Protein AF-A0A7J8AQ96-F1 (afdb_monomer_lite)

Foldseek 3Di:
DAALVNVCPPDPSLDFPLLSVLLQVQFDDDPRHHDPVSVVLQVVLVVCVVDPSSVVVVVSSLPPVPPSDHDPVSVVSRLVRNQVVCVVVVHHRDDVVVVVVVVVVVVVVPD

Secondary structure (DSSP, 8-state):
-B-HHHHTTSTTS-S-HHHHHHHHHHS-EETTEE-HHHHHHHHHHHHTTTSHHHHHHHHHHH-TT-SSS--HHHHHHHHHHHHHHHHHTTPPPPPHHHHHHHHHHHHHS--

Radius of gyration: 15.39 Å; chains: 1; bounding box: 28×35×45 Å

Structure (mmCIF, N/CA/C/O backbone):
data_AF-A0A7J8AQ96-F1
#
_entry.id   AF-A0A7J8AQ96-F1
#
loop_
_atom_site.group_PDB
_atom_site.id
_atom_site.type_symbol
_atom_site.label_atom_id
_atom_site.label_alt_id
_atom_site.label_comp_id
_atom_site.label_asym_id
_atom_site.label_entity_id
_atom_site.label_seq_id
_atom_site.pdbx_PDB_ins_code
_atom_site.Cartn_x
_atom_site.Cartn_y
_atom_site.Cartn_z
_atom_site.occupancy
_atom_site.B_iso_or_equiv
_atom_site.auth_seq_id
_atom_site.auth_comp_id
_atom_site.auth_asym_id
_atom_site.auth_atom_id
_atom_site.pdbx_PDB_model_num
ATOM 1 N N . MET A 1 1 ? 8.782 -1.960 -17.598 1.00 84.94 1 MET A N 1
ATOM 2 C CA . MET A 1 1 ? 8.433 -1.138 -16.423 1.00 84.94 1 MET A CA 1
ATOM 3 C C . MET A 1 1 ? 8.593 -2.059 -15.210 1.00 84.94 1 MET A C 1
ATOM 5 O O . MET A 1 1 ? 9.295 -3.048 -15.379 1.00 84.94 1 MET A O 1
ATOM 9 N N . LEU A 1 2 ? 8.132 -1.734 -13.999 1.00 90.88 2 LEU A N 1
ATOM 10 C CA . LEU A 1 2 ? 8.371 -2.571 -12.810 1.00 90.88 2 LEU A CA 1
ATOM 11 C C . LEU A 1 2 ? 7.144 -3.434 -12.488 1.00 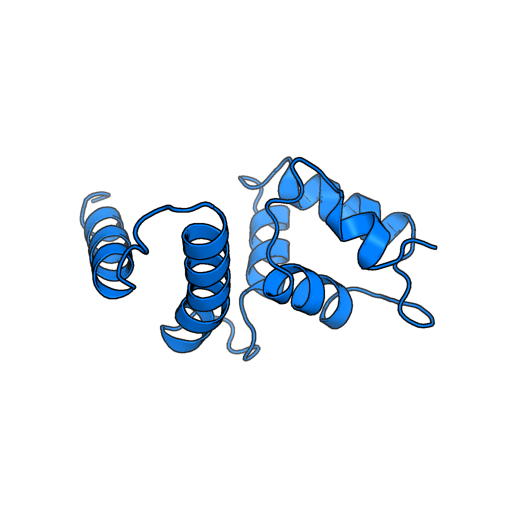90.88 2 LEU A C 1
ATOM 13 O O . LEU A 1 2 ? 6.064 -2.903 -12.225 1.00 90.88 2 LEU A O 1
ATOM 17 N N . SER A 1 3 ? 7.315 -4.751 -12.466 1.00 93.19 3 SER A N 1
ATOM 18 C CA . SER A 1 3 ? 6.266 -5.707 -12.090 1.00 93.19 3 SER A CA 1
ATOM 19 C C . SER A 1 3 ? 6.070 -5.799 -10.571 1.00 93.19 3 SER A C 1
ATOM 21 O O . SER A 1 3 ? 6.931 -5.416 -9.768 1.00 93.19 3 SER A O 1
ATOM 23 N N . LYS A 1 4 ? 4.931 -6.360 -10.151 1.00 92.25 4 LYS A N 1
ATOM 24 C CA . LYS A 1 4 ? 4.646 -6.625 -8.733 1.00 92.25 4 LYS A CA 1
ATOM 25 C C . LYS A 1 4 ? 5.646 -7.616 -8.141 1.00 92.25 4 LYS A C 1
ATOM 27 O O . LYS A 1 4 ? 6.079 -7.450 -7.000 1.00 92.25 4 LYS A O 1
ATOM 32 N N . GLU A 1 5 ? 6.033 -8.625 -8.912 1.00 90.94 5 GLU A N 1
ATOM 33 C CA . GLU A 1 5 ? 7.006 -9.643 -8.526 1.00 90.94 5 GLU A CA 1
ATOM 34 C C . GLU A 1 5 ? 8.381 -9.023 -8.262 1.00 90.94 5 GLU A C 1
ATOM 36 O O . GLU A 1 5 ? 9.045 -9.390 -7.291 1.00 90.94 5 GLU A O 1
ATOM 41 N N . GLU A 1 6 ? 8.801 -8.054 -9.074 1.00 91.00 6 GLU A N 1
ATOM 42 C CA . GLU A 1 6 ? 10.045 -7.317 -8.845 1.00 91.00 6 GLU A CA 1
ATOM 43 C C . GLU A 1 6 ? 9.946 -6.414 -7.613 1.00 91.00 6 GLU A C 1
ATOM 45 O O . GLU A 1 6 ? 10.842 -6.453 -6.765 1.00 91.00 6 GLU A O 1
ATOM 50 N N . LEU A 1 7 ? 8.840 -5.673 -7.450 1.00 90.38 7 LEU A N 1
ATOM 51 C CA . LEU A 1 7 ? 8.635 -4.827 -6.268 1.00 90.38 7 LEU A CA 1
ATOM 52 C C . LEU A 1 7 ? 8.555 -5.650 -4.974 1.00 90.38 7 LEU A C 1
ATOM 54 O O . LEU A 1 7 ? 9.004 -5.188 -3.929 1.00 90.38 7 LEU A O 1
ATOM 58 N N . SER A 1 8 ? 8.054 -6.888 -5.025 1.00 89.06 8 SER A N 1
ATOM 59 C CA . SER A 1 8 ? 7.979 -7.772 -3.850 1.00 89.06 8 SER A CA 1
ATOM 60 C C . SER A 1 8 ? 9.342 -8.075 -3.221 1.00 89.06 8 SER A C 1
ATOM 62 O O . SER A 1 8 ? 9.426 -8.396 -2.037 1.00 89.06 8 SER A O 1
ATOM 64 N N . ARG A 1 9 ? 10.420 -7.934 -4.002 1.00 86.62 9 ARG A N 1
ATOM 65 C CA . ARG A 1 9 ? 11.804 -8.141 -3.561 1.00 86.62 9 ARG A CA 1
ATOM 66 C C . ARG A 1 9 ? 12.431 -6.879 -2.972 1.00 86.62 9 ARG A C 1
ATOM 68 O O . ARG A 1 9 ? 13.569 -6.936 -2.515 1.00 86.62 9 ARG A O 1
ATOM 75 N N . TYR A 1 10 ? 11.722 -5.749 -2.989 1.00 83.19 10 TYR A N 1
ATOM 76 C CA . TYR A 1 10 ? 12.191 -4.509 -2.387 1.00 83.19 10 TYR A CA 1
ATOM 77 C C . TYR A 1 10 ? 12.369 -4.668 -0.867 1.00 83.19 10 TYR A C 1
ATOM 79 O O . TYR A 1 10 ? 11.545 -5.267 -0.169 1.00 83.19 10 TYR A O 1
ATOM 87 N N . GLY A 1 11 ? 13.468 -4.121 -0.342 1.00 75.38 11 GLY A N 1
ATOM 88 C CA . GLY A 1 11 ? 13.837 -4.250 1.066 1.00 75.38 11 GLY A CA 1
ATOM 89 C C . GLY A 1 11 ? 14.133 -5.700 1.462 1.00 75.38 11 GLY A C 1
ATOM 90 O O . GLY A 1 11 ? 14.924 -6.384 0.823 1.00 75.38 11 GLY A O 1
ATOM 91 N N . THR A 1 12 ? 13.515 -6.168 2.545 1.00 69.62 12 THR A N 1
ATOM 92 C CA . THR A 1 12 ? 13.671 -7.538 3.067 1.00 69.62 12 THR A CA 1
ATOM 93 C C . THR A 1 12 ? 12.577 -8.499 2.591 1.00 69.62 12 THR A C 1
ATOM 95 O O . THR A 1 12 ? 12.388 -9.543 3.209 1.00 69.62 12 THR A O 1
ATOM 98 N N . ALA A 1 13 ? 11.822 -8.144 1.541 1.00 72.44 13 ALA A N 1
ATOM 99 C CA . ALA A 1 13 ? 10.638 -8.886 1.086 1.00 72.44 13 ALA A CA 1
ATOM 100 C C . ALA A 1 13 ? 9.594 -9.126 2.202 1.00 72.44 13 ALA A C 1
ATOM 102 O O . ALA A 1 13 ? 8.850 -10.102 2.202 1.00 72.44 13 ALA A O 1
ATOM 103 N N . THR A 1 14 ? 9.541 -8.218 3.179 1.00 75.12 14 THR A N 1
ATOM 104 C CA . THR A 1 14 ? 8.626 -8.276 4.334 1.00 75.12 14 THR A CA 1
ATOM 105 C C . THR A 1 14 ? 7.260 -7.660 4.045 1.00 75.12 14 THR A C 1
ATOM 107 O O . THR A 1 14 ? 6.357 -7.711 4.882 1.00 75.12 14 THR A O 1
ATOM 110 N N . MET A 1 15 ? 7.089 -7.064 2.865 1.00 84.31 15 MET A N 1
ATOM 111 C CA . MET A 1 15 ? 5.820 -6.487 2.448 1.00 84.31 15 MET A CA 1
ATOM 112 C C . MET A 1 15 ? 4.839 -7.604 2.109 1.00 84.31 15 MET A C 1
ATOM 114 O O . MET A 1 15 ? 5.143 -8.508 1.336 1.00 84.31 15 MET A O 1
ATOM 118 N N . THR A 1 16 ? 3.640 -7.543 2.683 1.00 89.69 16 THR A N 1
ATOM 119 C CA . THR A 1 16 ? 2.617 -8.551 2.412 1.00 89.69 16 THR A CA 1
ATOM 120 C C . THR A 1 16 ? 2.098 -8.412 0.983 1.00 89.69 16 THR A C 1
ATOM 122 O O . THR A 1 16 ? 1.966 -7.301 0.464 1.00 89.69 16 THR A O 1
ATOM 125 N N . ASN A 1 17 ? 1.717 -9.534 0.366 1.00 90.12 17 ASN A N 1
ATOM 126 C CA . ASN A 1 17 ? 1.079 -9.522 -0.955 1.00 90.12 17 ASN A CA 1
ATOM 127 C C . ASN A 1 17 ? -0.135 -8.588 -0.992 1.00 90.12 17 ASN A C 1
ATOM 129 O O . ASN A 1 17 ? -0.294 -7.846 -1.951 1.00 90.12 17 ASN A O 1
ATOM 133 N N . VAL A 1 18 ? -0.912 -8.554 0.097 1.00 92.75 18 VAL A N 1
ATOM 134 C CA . VAL A 1 18 ? -2.070 -7.667 0.262 1.00 92.75 18 VAL A CA 1
ATOM 135 C C . VAL A 1 18 ? -1.686 -6.189 0.178 1.00 92.75 18 VAL A C 1
ATOM 137 O O . VAL A 1 18 ? -2.403 -5.404 -0.439 1.00 92.75 18 VAL A O 1
ATOM 140 N N . PHE A 1 19 ? -0.560 -5.792 0.772 1.00 92.81 19 PHE A N 1
ATOM 141 C CA . PHE A 1 19 ? -0.080 -4.419 0.656 1.00 92.81 19 PHE A CA 1
ATOM 142 C C . PHE A 1 19 ? 0.395 -4.109 -0.769 1.00 92.81 19 PHE A C 1
ATOM 144 O O . PHE A 1 19 ? 0.039 -3.069 -1.316 1.00 92.81 19 PHE A O 1
ATOM 151 N N . LEU A 1 20 ? 1.142 -5.022 -1.396 1.00 93.19 20 LEU A N 1
ATOM 152 C CA . LEU A 1 20 ? 1.604 -4.855 -2.779 1.00 93.19 20 LEU A CA 1
ATOM 153 C C . LEU A 1 20 ? 0.432 -4.773 -3.769 1.00 93.19 20 LEU A C 1
ATOM 155 O O . LEU A 1 20 ? 0.456 -3.945 -4.671 1.00 93.19 20 LEU A O 1
ATOM 159 N N . ASP A 1 21 ? -0.622 -5.569 -3.572 1.00 93.62 21 ASP A N 1
ATOM 160 C CA . ASP A 1 21 ? -1.857 -5.470 -4.357 1.00 93.62 21 ASP A CA 1
ATOM 161 C C . ASP A 1 21 ? -2.467 -4.072 -4.268 1.00 93.62 21 ASP A C 1
ATOM 163 O O . ASP A 1 21 ? -2.846 -3.490 -5.282 1.00 93.62 21 ASP A O 1
ATOM 167 N N . ARG A 1 22 ? -2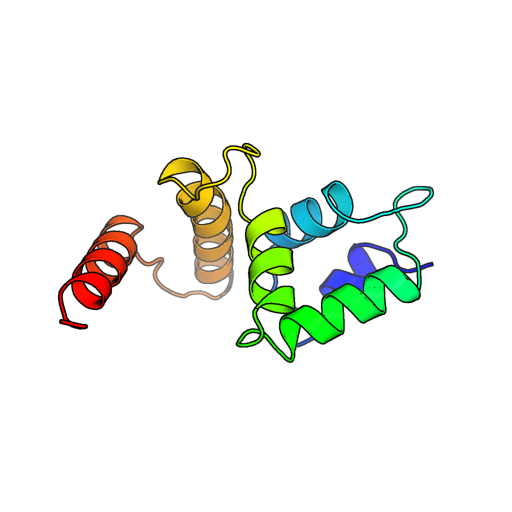.505 -3.490 -3.066 1.00 94.12 22 ARG A N 1
ATOM 168 C CA . ARG A 1 22 ? -3.009 -2.125 -2.874 1.00 94.12 22 ARG A CA 1
ATOM 169 C C . ARG A 1 22 ? -2.139 -1.075 -3.552 1.00 94.12 22 ARG A C 1
ATOM 171 O O . ARG A 1 22 ? -2.685 -0.152 -4.145 1.00 94.12 22 ARG A O 1
ATOM 178 N N . VAL A 1 23 ? -0.817 -1.236 -3.533 1.00 94.19 23 VAL A N 1
ATOM 179 C CA . VAL A 1 23 ? 0.104 -0.353 -4.265 1.00 94.19 23 VAL A CA 1
ATOM 180 C C . VAL A 1 23 ? -0.223 -0.351 -5.760 1.00 94.19 23 VAL A C 1
ATOM 182 O O . VAL A 1 23 ? -0.422 0.720 -6.324 1.00 94.19 23 VAL A O 1
ATOM 185 N N . PHE A 1 24 ? -0.351 -1.522 -6.388 1.00 94.06 24 PHE A N 1
ATOM 186 C CA . PHE A 1 24 ? -0.623 -1.627 -7.830 1.00 94.06 24 PHE A CA 1
ATOM 187 C C . PHE A 1 24 ? -2.063 -1.253 -8.220 1.00 94.06 24 PHE A C 1
ATOM 189 O O . PHE A 1 24 ? -2.307 -0.917 -9.375 1.00 94.06 24 PHE A O 1
ATOM 196 N N . GLN A 1 25 ? -3.007 -1.275 -7.273 1.00 92.31 25 GLN A N 1
ATOM 197 C CA . GLN A 1 25 ? -4.373 -0.782 -7.479 1.00 92.31 25 GLN A CA 1
ATOM 198 C C . GLN A 1 25 ? -4.477 0.747 -7.398 1.00 92.31 25 GLN A C 1
ATOM 200 O O . GLN A 1 25 ? -5.244 1.345 -8.147 1.00 92.31 25 GLN A O 1
ATOM 205 N N . GLU A 1 26 ? -3.749 1.380 -6.475 1.00 92.69 26 GLU A N 1
ATOM 206 C CA . GLU A 1 26 ? -3.855 2.826 -6.223 1.00 92.69 26 GLU A CA 1
ATOM 207 C C . GLU A 1 26 ? -2.882 3.679 -7.033 1.00 92.69 26 GLU A C 1
ATOM 209 O O . GLU A 1 26 ? -3.098 4.888 -7.201 1.00 92.69 26 GLU A O 1
ATOM 214 N N . CYS A 1 27 ? -1.786 3.070 -7.476 1.00 91.44 27 CYS A N 1
ATOM 215 C CA . CYS A 1 27 ? -0.761 3.729 -8.262 1.00 91.44 27 CYS A CA 1
ATOM 216 C C . CYS A 1 27 ? -1.026 3.580 -9.757 1.00 91.44 27 CYS A C 1
ATOM 218 O O . CYS A 1 27 ? -1.688 2.648 -10.210 1.00 91.44 27 CYS A O 1
ATOM 220 N N . LEU A 1 28 ? -0.463 4.502 -10.536 1.00 87.81 28 LEU A N 1
ATOM 221 C CA . LEU A 1 28 ? -0.542 4.423 -11.984 1.00 87.81 28 LEU A CA 1
ATOM 222 C C . LEU A 1 28 ? 0.275 3.225 -12.474 1.00 87.81 28 LEU A C 1
ATOM 224 O O . LEU A 1 28 ? 1.473 3.121 -12.210 1.00 87.81 28 LEU A O 1
ATOM 228 N N . THR A 1 29 ? -0.387 2.331 -13.196 1.00 90.81 29 THR A N 1
ATOM 229 C CA . THR A 1 29 ? 0.233 1.177 -13.842 1.00 90.81 29 THR A CA 1
ATOM 230 C C . THR A 1 29 ? -0.186 1.138 -15.305 1.00 90.81 29 THR A C 1
ATOM 232 O O . THR A 1 29 ? -1.258 1.625 -15.669 1.00 90.81 29 THR A O 1
ATOM 235 N N . TYR A 1 30 ? 0.669 0.576 -16.152 1.00 90.69 30 TYR A N 1
ATOM 236 C CA . TYR A 1 30 ? 0.373 0.324 -17.556 1.00 90.69 30 TYR A CA 1
ATOM 237 C C . TYR A 1 30 ? 0.625 -1.155 -17.810 1.00 90.69 30 TYR A C 1
ATOM 239 O O . TYR A 1 30 ? 1.707 -1.655 -17.507 1.00 90.69 30 TYR A O 1
ATOM 247 N N . ASP A 1 31 ? -0.405 -1.861 -18.272 1.00 91.06 31 ASP A N 1
ATOM 248 C CA . ASP A 1 31 ? -0.398 -3.319 -18.437 1.00 91.06 31 ASP A CA 1
ATOM 249 C C . ASP A 1 31 ? 0.054 -4.084 -17.176 1.00 91.06 31 ASP A C 1
ATOM 251 O O . ASP A 1 31 ? 0.691 -5.130 -17.246 1.00 91.06 31 ASP A O 1
ATOM 255 N N . GLY A 1 32 ? -0.291 -3.555 -15.996 1.00 89.00 32 GLY A N 1
ATOM 256 C CA . GLY A 1 32 ? 0.076 -4.141 -14.702 1.00 89.00 32 GLY A CA 1
ATOM 257 C C . GLY A 1 32 ? 1.499 -3.823 -14.234 1.00 89.00 32 GLY A C 1
ATOM 258 O O . GLY A 1 32 ? 1.888 -4.272 -13.157 1.00 89.00 32 GLY A O 1
ATOM 259 N N . GLU A 1 33 ? 2.258 -3.020 -14.982 1.00 92.12 33 GLU A N 1
ATOM 260 C CA . GLU A 1 33 ? 3.601 -2.585 -14.602 1.00 92.12 33 GLU A CA 1
ATOM 261 C C . GLU A 1 33 ? 3.628 -1.116 -14.149 1.00 92.12 33 GLU A C 1
ATOM 263 O O . GLU A 1 33 ? 2.980 -0.238 -14.720 1.00 92.12 33 GLU A O 1
ATOM 268 N N . MET A 1 34 ? 4.419 -0.832 -13.121 1.00 94.62 34 MET A N 1
ATOM 269 C CA . MET A 1 34 ? 4.619 0.495 -12.546 1.00 94.62 34 MET A CA 1
ATOM 270 C C . MET A 1 34 ? 5.748 1.241 -13.270 1.00 94.62 34 MET A C 1
ATOM 272 O O . MET A 1 34 ? 6.827 0.689 -13.492 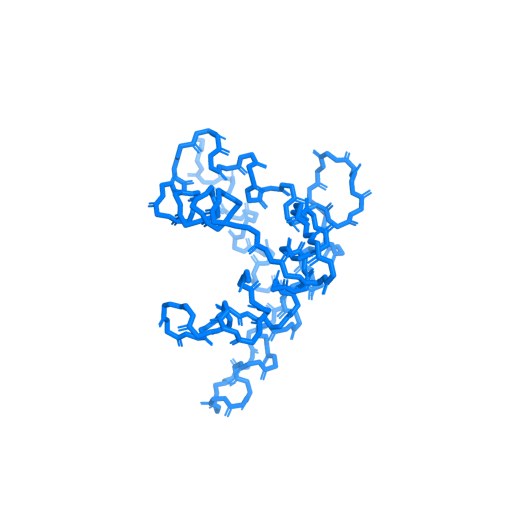1.00 94.62 34 MET A O 1
ATOM 276 N N . ASP A 1 35 ? 5.540 2.509 -13.627 1.00 94.00 35 ASP A N 1
ATOM 277 C CA . ASP A 1 35 ? 6.601 3.318 -14.237 1.00 94.00 35 ASP A CA 1
ATOM 278 C C . ASP A 1 35 ? 7.668 3.779 -13.218 1.00 94.00 35 ASP A C 1
ATOM 280 O O . ASP A 1 35 ? 7.500 3.695 -12.000 1.00 94.00 35 ASP A O 1
ATOM 284 N N . TYR A 1 36 ? 8.805 4.273 -13.721 1.00 92.62 36 TYR A N 1
ATOM 285 C CA . TYR A 1 36 ? 9.929 4.682 -12.869 1.00 92.62 36 TY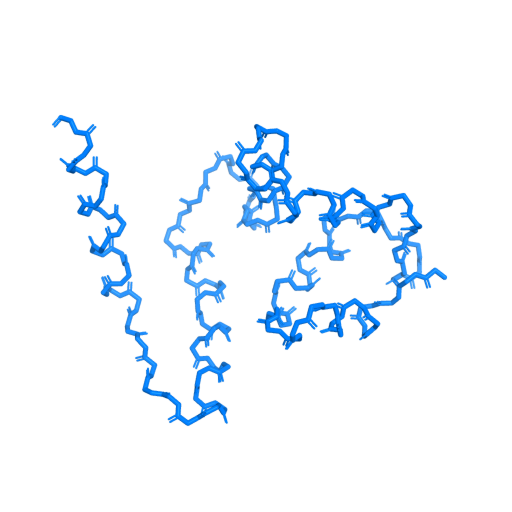R A CA 1
ATOM 286 C C . TYR A 1 36 ? 9.564 5.816 -11.904 1.00 92.62 36 TYR A C 1
ATOM 288 O O . TYR A 1 36 ? 10.019 5.830 -10.762 1.00 92.62 36 TYR A O 1
ATOM 296 N N . LYS A 1 37 ? 8.733 6.764 -12.352 1.00 93.62 37 LYS A N 1
ATOM 297 C CA . LYS A 1 37 ? 8.308 7.895 -11.526 1.00 93.62 37 LYS A CA 1
ATOM 298 C C . LYS A 1 37 ? 7.474 7.409 -10.341 1.00 93.62 37 LYS A C 1
ATOM 300 O O . LYS A 1 37 ? 7.749 7.786 -9.209 1.00 93.62 37 LYS A O 1
ATOM 305 N N . THR A 1 38 ? 6.505 6.543 -10.602 1.00 93.75 38 THR A N 1
ATOM 306 C CA . THR A 1 38 ? 5.621 5.971 -9.585 1.00 93.75 38 THR A CA 1
ATOM 307 C C . THR A 1 38 ? 6.403 5.116 -8.591 1.00 93.75 38 THR A C 1
ATOM 309 O O . THR A 1 38 ? 6.162 5.199 -7.387 1.00 93.75 38 THR A O 1
ATOM 312 N N . TYR A 1 39 ? 7.390 4.353 -9.070 1.00 93.25 39 TYR A N 1
ATOM 313 C CA . TYR A 1 39 ? 8.312 3.624 -8.200 1.00 93.25 39 TYR A CA 1
ATOM 314 C C . TYR A 1 39 ? 9.127 4.564 -7.302 1.00 93.25 39 TYR A C 1
ATOM 316 O O . TYR A 1 39 ? 9.267 4.310 -6.106 1.00 93.25 39 TYR A O 1
ATOM 324 N N . LEU A 1 40 ? 9.638 5.667 -7.852 1.00 93.62 40 LEU A N 1
ATOM 325 C CA . LEU A 1 40 ? 10.388 6.649 -7.076 1.00 93.62 40 LEU A CA 1
ATOM 326 C C . LEU A 1 40 ? 9.508 7.314 -6.008 1.00 93.62 40 LEU A C 1
ATOM 328 O O . LEU A 1 40 ? 9.931 7.409 -4.858 1.00 93.62 40 LEU A O 1
ATOM 332 N N . ASP A 1 41 ? 8.282 7.708 -6.361 1.00 93.44 41 ASP A N 1
ATOM 333 C CA . ASP A 1 41 ? 7.306 8.272 -5.418 1.00 93.44 41 ASP A CA 1
ATOM 334 C C . ASP A 1 41 ? 7.013 7.282 -4.272 1.00 93.44 41 ASP A C 1
ATOM 336 O O . ASP A 1 41 ? 6.997 7.665 -3.098 1.00 93.44 41 ASP A O 1
ATOM 340 N N . PHE A 1 42 ? 6.859 5.993 -4.598 1.00 93.69 42 PHE A N 1
ATOM 341 C CA . PHE A 1 42 ? 6.682 4.914 -3.624 1.00 93.69 42 PHE A CA 1
ATOM 342 C C . PHE A 1 42 ? 7.878 4.780 -2.667 1.00 93.69 42 PHE A C 1
ATOM 344 O O . PHE A 1 42 ? 7.694 4.774 -1.446 1.00 93.69 42 PHE A O 1
ATOM 351 N N . VAL A 1 43 ? 9.103 4.700 -3.198 1.00 92.69 43 VAL A N 1
ATOM 352 C CA . VAL A 1 43 ? 10.326 4.566 -2.388 1.00 92.69 43 VAL A CA 1
ATOM 353 C C . VAL A 1 43 ? 10.521 5.787 -1.492 1.00 92.69 43 VAL A C 1
ATOM 355 O O . VAL A 1 43 ? 10.726 5.637 -0.288 1.00 92.69 43 VAL A O 1
ATOM 358 N N . LEU A 1 44 ? 10.379 6.996 -2.043 1.00 93.69 44 LEU A N 1
ATOM 359 C CA . LEU A 1 44 ? 10.536 8.240 -1.288 1.00 93.69 44 LEU A CA 1
ATOM 360 C C . LEU A 1 44 ? 9.535 8.340 -0.134 1.00 93.69 44 LEU A C 1
ATOM 362 O O . LEU A 1 44 ? 9.914 8.760 0.964 1.00 93.69 44 LEU A O 1
ATOM 366 N N . ALA A 1 45 ? 8.283 7.925 -0.350 1.00 94.38 45 ALA A N 1
ATOM 367 C CA . ALA A 1 45 ? 7.275 7.895 0.704 1.00 94.38 45 ALA A CA 1
ATOM 368 C C . ALA A 1 45 ? 7.633 6.896 1.822 1.00 94.38 45 ALA A C 1
ATOM 370 O O . ALA A 1 45 ? 7.451 7.195 3.006 1.00 94.38 45 ALA A O 1
ATOM 371 N N . LEU A 1 46 ? 8.175 5.722 1.482 1.00 90.75 46 LEU A N 1
ATOM 372 C CA . LEU A 1 46 ? 8.582 4.719 2.474 1.00 90.75 46 LEU A CA 1
ATOM 373 C C . LEU A 1 46 ? 9.864 5.082 3.234 1.00 90.75 46 LEU A C 1
ATOM 375 O O . LEU A 1 46 ? 9.992 4.729 4.412 1.00 90.75 46 LEU A O 1
ATOM 379 N N . GLU A 1 47 ? 10.791 5.798 2.608 1.00 91.94 47 GLU A N 1
ATOM 380 C CA . GLU A 1 47 ? 12.000 6.294 3.274 1.00 91.94 47 GLU A CA 1
ATOM 381 C C . GLU A 1 47 ? 11.685 7.472 4.207 1.00 91.94 47 GLU A C 1
ATOM 383 O O . GLU A 1 47 ? 12.236 7.562 5.306 1.00 91.94 47 GLU A O 1
ATOM 388 N N . ASN A 1 48 ? 10.720 8.322 3.834 1.00 93.56 48 ASN A N 1
ATOM 389 C CA . ASN A 1 48 ? 10.408 9.572 4.533 1.00 93.56 48 ASN A CA 1
ATOM 390 C C . ASN A 1 48 ? 9.040 9.554 5.234 1.00 93.56 48 ASN A C 1
ATOM 392 O O . ASN A 1 48 ? 8.326 10.551 5.241 1.00 93.56 48 ASN A O 1
ATOM 396 N N . ARG A 1 49 ? 8.673 8.442 5.890 1.00 91.56 49 ARG A N 1
ATOM 397 C CA . ARG A 1 49 ? 7.340 8.214 6.513 1.00 91.56 49 ARG A CA 1
ATOM 398 C C . ARG A 1 49 ? 6.864 9.263 7.523 1.00 91.56 49 ARG A C 1
ATOM 400 O O . ARG A 1 49 ? 5.707 9.219 7.922 1.00 91.56 49 ARG A O 1
ATOM 407 N N . LYS A 1 50 ? 7.743 10.147 7.994 1.00 90.31 50 LYS A N 1
ATOM 408 C CA . LYS A 1 50 ? 7.391 11.236 8.919 1.00 90.31 50 LYS A CA 1
ATOM 409 C C . LYS A 1 50 ? 6.889 12.485 8.196 1.00 90.31 50 LYS A C 1
ATOM 411 O O . LYS A 1 50 ? 6.252 13.321 8.827 1.00 90.31 50 LYS A O 1
ATOM 416 N N . GLU A 1 51 ? 7.168 12.608 6.902 1.00 94.81 51 GLU A N 1
ATOM 417 C CA . GLU A 1 51 ? 6.758 13.759 6.111 1.00 94.81 51 GLU A CA 1
ATOM 418 C C . GLU A 1 51 ? 5.249 13.728 5.834 1.00 94.81 51 GLU A C 1
ATOM 420 O O . GLU A 1 51 ? 4.703 12.661 5.526 1.00 94.81 51 GLU A O 1
ATOM 425 N N . PRO A 1 52 ? 4.554 14.881 5.865 1.00 94.94 52 PRO A N 1
ATOM 426 C CA . PRO A 1 52 ? 3.113 14.940 5.619 1.00 94.94 52 PRO A CA 1
ATOM 427 C C . PRO A 1 52 ? 2.694 14.319 4.279 1.00 94.94 52 PRO A C 1
ATOM 429 O O . PRO A 1 52 ? 1.698 13.601 4.214 1.00 94.94 52 PRO A O 1
ATOM 432 N N . ALA A 1 53 ? 3.480 14.542 3.221 1.00 93.12 53 ALA A N 1
ATOM 433 C CA . ALA A 1 53 ? 3.213 13.984 1.896 1.00 93.12 53 ALA A CA 1
ATOM 434 C C . ALA A 1 53 ? 3.334 12.450 1.876 1.00 93.12 53 ALA A C 1
ATOM 436 O O . ALA A 1 53 ? 2.496 11.767 1.287 1.00 93.12 53 ALA A O 1
ATOM 437 N N . ALA A 1 54 ? 4.335 11.900 2.569 1.00 94.25 54 ALA A N 1
ATOM 438 C CA . ALA A 1 54 ? 4.523 10.459 2.693 1.00 94.25 54 ALA A CA 1
ATOM 439 C C . ALA A 1 54 ? 3.395 9.810 3.504 1.00 94.25 54 ALA A C 1
ATOM 441 O O . ALA A 1 54 ? 2.864 8.772 3.109 1.00 94.25 54 ALA A O 1
ATOM 442 N N . LEU A 1 55 ? 2.983 10.444 4.607 1.00 93.31 55 LEU A N 1
ATOM 443 C CA . LEU A 1 55 ? 1.841 9.995 5.404 1.00 93.31 55 LEU A CA 1
ATOM 444 C C . LEU A 1 55 ? 0.556 9.980 4.579 1.00 93.31 55 LEU A C 1
ATOM 446 O O . LEU A 1 55 ? -0.178 8.998 4.631 1.00 93.31 55 LEU A O 1
ATOM 450 N N . GLN A 1 56 ? 0.303 11.023 3.785 1.00 93.94 56 GLN A N 1
ATOM 451 C CA . GLN A 1 56 ? -0.865 11.087 2.907 1.00 93.94 56 GLN A CA 1
ATOM 452 C C . GLN A 1 56 ? -0.837 9.990 1.835 1.00 93.94 56 GLN A C 1
ATOM 454 O O . GLN A 1 56 ? -1.855 9.339 1.595 1.00 93.94 56 GLN A O 1
ATOM 459 N N . TYR A 1 57 ? 0.327 9.750 1.227 1.00 94.62 57 TYR A N 1
ATOM 460 C CA . TYR A 1 57 ? 0.516 8.674 0.258 1.00 94.62 57 TYR A CA 1
ATOM 461 C C . TYR A 1 57 ? 0.225 7.300 0.881 1.00 94.62 57 TYR A C 1
ATOM 463 O O . TYR A 1 57 ? -0.598 6.545 0.369 1.00 94.62 57 TYR A O 1
ATOM 471 N N . ILE A 1 58 ? 0.830 6.996 2.033 1.00 93.31 58 ILE A N 1
ATOM 472 C CA . ILE A 1 58 ? 0.636 5.718 2.736 1.00 93.31 58 ILE A CA 1
ATOM 473 C C . ILE A 1 58 ? -0.810 5.567 3.206 1.00 93.31 58 ILE A C 1
ATOM 475 O O . ILE A 1 58 ? -1.391 4.492 3.079 1.00 93.31 58 ILE A O 1
ATOM 479 N N . PHE A 1 59 ? -1.416 6.639 3.713 1.00 93.44 59 PHE A N 1
ATOM 480 C CA . PHE A 1 59 ? -2.809 6.633 4.135 1.00 93.44 59 PHE A CA 1
ATOM 481 C C . PHE A 1 59 ? -3.740 6.250 2.983 1.00 93.44 59 PHE A C 1
ATOM 483 O O . PHE A 1 59 ? -4.608 5.401 3.172 1.00 93.44 59 PHE A O 1
ATOM 490 N N . LYS A 1 60 ? -3.518 6.801 1.783 1.00 94.00 60 LYS A N 1
ATOM 491 C CA . LYS A 1 60 ? -4.290 6.444 0.585 1.00 94.00 60 LYS A CA 1
ATOM 492 C C . LYS A 1 60 ? -4.205 4.943 0.274 1.00 94.00 60 LYS A C 1
ATOM 494 O O . LYS A 1 60 ? -5.209 4.327 -0.065 1.00 94.00 60 LYS A O 1
ATOM 499 N N . LEU A 1 61 ? -3.031 4.332 0.443 1.00 93.94 61 LEU A N 1
ATOM 500 C CA . LEU A 1 61 ? -2.863 2.885 0.248 1.00 93.94 61 LEU A CA 1
ATOM 501 C C . LEU A 1 61 ? -3.643 2.057 1.284 1.00 93.94 61 LEU A C 1
ATOM 503 O O . LEU A 1 61 ? -4.175 0.991 0.957 1.00 93.94 61 LEU A O 1
ATOM 507 N N . LEU A 1 62 ? -3.717 2.549 2.526 1.00 93.06 62 LEU A N 1
ATOM 508 C CA . LEU A 1 62 ? -4.387 1.883 3.646 1.00 93.06 62 LEU A CA 1
ATOM 509 C C . LEU A 1 62 ? -5.910 2.099 3.670 1.00 93.06 62 LEU A C 1
ATOM 511 O O . LEU A 1 62 ? -6.636 1.251 4.197 1.00 93.06 62 LEU A O 1
ATOM 515 N N . ASP A 1 63 ? -6.410 3.203 3.118 1.00 93.19 63 ASP A N 1
ATOM 516 C CA . ASP A 1 63 ? -7.840 3.520 3.053 1.00 93.19 63 ASP A CA 1
ATOM 517 C C . ASP A 1 63 ? -8.532 2.746 1.922 1.00 93.19 63 ASP A C 1
ATOM 519 O O . ASP A 1 63 ? -8.942 3.289 0.900 1.00 93.19 63 ASP A O 1
ATOM 523 N N . ILE A 1 64 ? -8.664 1.434 2.119 1.00 92.31 64 ILE A N 1
ATOM 524 C CA . ILE A 1 64 ? -9.247 0.508 1.137 1.00 92.31 64 ILE A CA 1
ATOM 525 C C . ILE A 1 64 ? -10.696 0.847 0.746 1.00 92.31 64 ILE A C 1
ATOM 527 O O . ILE A 1 64 ? -11.156 0.414 -0.306 1.00 92.31 64 ILE A O 1
ATOM 531 N N . GLU A 1 65 ? -11.423 1.589 1.587 1.00 91.69 65 GLU A N 1
ATOM 532 C CA . GLU A 1 65 ? -12.817 1.976 1.340 1.00 91.69 65 GLU A CA 1
ATOM 533 C C . GLU A 1 65 ? -12.955 3.424 0.838 1.00 91.69 65 GLU A C 1
ATOM 535 O O . GLU A 1 65 ? -14.080 3.861 0.592 1.00 91.69 65 GLU A O 1
ATOM 540 N N . ASN A 1 66 ? -11.848 4.165 0.679 1.00 91.12 66 ASN A N 1
ATOM 541 C CA . ASN A 1 66 ? -11.823 5.576 0.273 1.00 91.12 66 ASN A CA 1
ATOM 542 C C . ASN A 1 66 ? -12.766 6.471 1.103 1.00 91.12 66 ASN A C 1
ATOM 544 O O . ASN A 1 66 ? -13.458 7.343 0.571 1.00 91.12 66 ASN A O 1
ATOM 548 N N . LYS A 1 67 ? -12.827 6.239 2.420 1.00 90.75 67 LYS A N 1
ATOM 549 C CA . LYS A 1 67 ? -13.719 6.976 3.336 1.00 90.75 67 LYS A CA 1
ATOM 550 C C . LYS A 1 67 ? -13.074 8.227 3.935 1.00 90.75 67 LYS A C 1
ATOM 552 O O . LYS A 1 67 ? -13.763 9.009 4.589 1.00 90.75 67 LYS A O 1
ATOM 557 N N . GLY A 1 68 ? -11.766 8.402 3.758 1.00 91.69 68 GLY A N 1
ATOM 558 C CA . GLY A 1 68 ? -10.978 9.451 4.404 1.00 91.69 68 GLY A CA 1
ATOM 559 C C . GLY A 1 68 ? -10.609 9.141 5.859 1.00 91.69 68 GLY A C 1
ATOM 560 O O . GLY A 1 68 ? -10.084 10.011 6.548 1.00 91.69 68 GLY A O 1
ATOM 561 N N . TYR A 1 69 ? -10.865 7.920 6.346 1.00 89.44 69 TYR A N 1
ATOM 562 C CA . TYR A 1 69 ? -10.461 7.444 7.676 1.00 89.44 69 TYR A CA 1
ATOM 563 C C . TYR A 1 69 ? -10.221 5.927 7.670 1.00 89.44 69 TYR A C 1
ATOM 565 O O . TYR A 1 69 ? -10.919 5.177 6.991 1.00 89.44 69 TYR A O 1
ATOM 573 N N . LEU A 1 70 ? -9.265 5.455 8.477 1.00 90.75 70 LEU A N 1
ATOM 574 C CA . LEU A 1 70 ? -9.028 4.022 8.667 1.00 90.75 70 LEU A CA 1
ATOM 575 C C . LEU A 1 70 ? -9.951 3.486 9.754 1.00 90.75 70 LEU A C 1
ATOM 577 O O . LEU A 1 70 ? -9.950 3.976 10.884 1.00 90.75 70 LEU A O 1
ATOM 581 N N . ASN A 1 71 ? -10.721 2.454 9.430 1.00 87.19 71 ASN A N 1
ATOM 582 C CA . ASN A 1 71 ? -11.562 1.775 10.403 1.00 87.19 71 ASN A CA 1
ATOM 583 C C . ASN A 1 71 ? -11.014 0.383 10.745 1.00 87.19 71 ASN A C 1
ATOM 585 O O . ASN A 1 71 ? -10.007 -0.089 10.214 1.00 87.19 71 ASN A O 1
ATOM 589 N N . VAL A 1 72 ? -11.704 -0.283 11.670 1.00 88.44 72 VAL A N 1
ATOM 590 C CA . VAL A 1 72 ? -11.338 -1.618 12.152 1.00 88.44 72 VAL A CA 1
ATOM 591 C C . VAL A 1 72 ? -11.273 -2.637 11.014 1.00 88.44 72 VAL A C 1
ATOM 593 O O . VAL A 1 72 ? -10.433 -3.531 11.070 1.00 88.44 72 VAL A O 1
ATOM 596 N N . PHE A 1 73 ? -12.123 -2.517 9.994 1.00 89.69 73 PHE A N 1
ATOM 597 C CA . PHE A 1 73 ? -12.104 -3.409 8.840 1.00 89.69 73 PHE A CA 1
ATOM 598 C C . PHE A 1 73 ? -10.845 -3.187 7.991 1.00 89.69 73 PHE A C 1
ATOM 600 O O . PHE A 1 73 ? -10.121 -4.155 7.755 1.00 89.69 73 PHE A O 1
ATOM 607 N N . SER A 1 74 ? -10.519 -1.934 7.644 1.00 89.00 74 SER A N 1
ATOM 608 C CA . SER A 1 74 ? -9.298 -1.593 6.894 1.00 89.00 74 SER A CA 1
ATOM 609 C C . SER A 1 74 ? -8.044 -2.117 7.590 1.00 89.00 74 SER A C 1
ATOM 611 O O . SER A 1 74 ? -7.208 -2.766 6.969 1.00 89.00 74 SER A O 1
ATOM 613 N N . LEU A 1 75 ? -7.938 -1.917 8.906 1.00 89.44 75 LEU A N 1
ATOM 614 C CA . LEU A 1 75 ? -6.791 -2.397 9.680 1.00 89.44 75 LEU A CA 1
ATOM 615 C C . LEU A 1 75 ? -6.747 -3.930 9.777 1.00 89.44 75 LEU A C 1
ATOM 617 O O . LEU A 1 75 ? -5.683 -4.523 9.605 1.00 89.44 75 LEU A O 1
ATOM 621 N N . ASN A 1 76 ? -7.890 -4.588 10.011 1.00 89.50 76 ASN A N 1
ATOM 622 C CA . ASN A 1 76 ? -7.958 -6.053 10.061 1.00 89.50 76 ASN A CA 1
ATOM 623 C C . ASN A 1 76 ? -7.569 -6.703 8.734 1.00 89.50 76 ASN A C 1
ATOM 625 O O . ASN A 1 76 ? -6.964 -7.776 8.739 1.00 89.50 76 ASN A O 1
ATOM 629 N N . TYR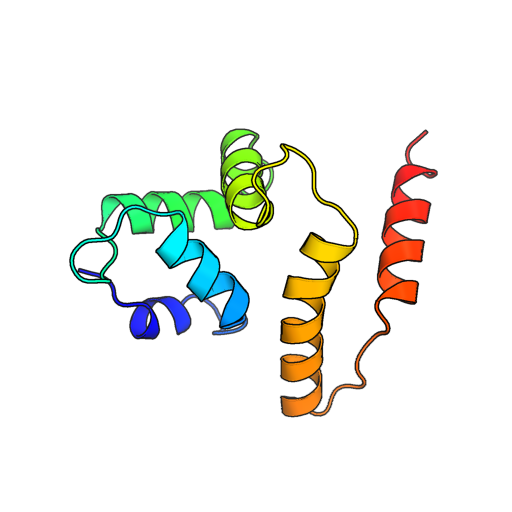 A 1 77 ? -7.915 -6.072 7.613 1.00 90.31 77 TYR A N 1
ATOM 630 C CA . TYR A 1 77 ? -7.601 -6.573 6.281 1.00 90.31 77 TYR A CA 1
ATOM 631 C C . TYR A 1 77 ? -6.088 -6.765 6.090 1.00 90.31 77 TYR A C 1
ATOM 633 O O . TYR A 1 77 ? -5.645 -7.865 5.759 1.00 90.31 77 TYR A O 1
ATOM 641 N N . PHE A 1 78 ? -5.280 -5.746 6.406 1.00 91.12 78 PHE A N 1
ATOM 642 C CA . PHE A 1 78 ? -3.818 -5.865 6.348 1.00 91.12 78 PHE A CA 1
ATOM 643 C C . PHE A 1 78 ? -3.256 -6.742 7.468 1.00 91.12 78 PHE A C 1
ATOM 645 O O . PHE A 1 78 ? -2.311 -7.500 7.243 1.00 91.12 78 PHE A O 1
ATOM 652 N N . PHE A 1 79 ? -3.840 -6.676 8.667 1.00 89.75 79 PHE A N 1
ATOM 653 C CA . PHE A 1 79 ? -3.344 -7.429 9.815 1.00 89.75 79 PHE A CA 1
ATOM 654 C C . PHE A 1 79 ? -3.409 -8.944 9.599 1.00 89.75 79 PHE A C 1
ATOM 656 O O . PHE A 1 79 ? -2.456 -9.648 9.925 1.00 89.75 79 PHE A O 1
ATOM 663 N N . ARG A 1 80 ? -4.476 -9.448 8.966 1.00 89.69 80 ARG A N 1
ATOM 664 C CA . ARG A 1 80 ? -4.595 -10.872 8.608 1.00 89.69 80 ARG A CA 1
ATOM 665 C C . ARG A 1 80 ? -3.440 -11.353 7.730 1.00 89.69 80 ARG A C 1
ATOM 667 O O . ARG A 1 80 ? -2.947 -12.457 7.931 1.00 89.69 80 ARG A O 1
ATOM 674 N N . ALA A 1 81 ? -2.984 -10.519 6.796 1.00 89.44 81 ALA A N 1
ATOM 675 C CA . ALA A 1 81 ? -1.853 -10.854 5.937 1.00 89.44 81 ALA A CA 1
ATOM 676 C C . ALA A 1 81 ? -0.531 -10.926 6.722 1.00 89.44 81 ALA A C 1
ATOM 678 O O . ALA A 1 81 ? 0.297 -11.792 6.455 1.00 89.44 81 ALA A O 1
ATOM 679 N N . ILE A 1 82 ? -0.354 -10.051 7.719 1.00 87.69 82 ILE A N 1
ATOM 680 C CA . ILE A 1 82 ? 0.814 -10.066 8.612 1.00 87.69 82 ILE A CA 1
ATOM 681 C C . ILE A 1 82 ? 0.793 -11.310 9.505 1.00 87.69 82 ILE A C 1
ATOM 683 O O . ILE A 1 82 ? 1.816 -11.972 9.646 1.00 87.69 82 ILE A O 1
ATOM 687 N N . GLN A 1 83 ? -0.365 -11.661 10.072 1.00 87.50 83 GLN A N 1
ATOM 688 C CA . GLN A 1 83 ? -0.505 -12.868 10.892 1.00 87.50 83 GLN A CA 1
ATOM 689 C C . GLN A 1 83 ? -0.164 -14.134 10.104 1.00 87.50 83 GLN A C 1
ATOM 691 O O . GLN A 1 83 ? 0.460 -15.043 10.644 1.00 87.50 83 GLN A O 1
ATOM 696 N N . GLU A 1 84 ? -0.556 -14.202 8.833 1.00 86.44 84 GLU A N 1
ATOM 697 C CA . GLU A 1 84 ? -0.219 -15.349 7.993 1.00 86.44 84 GLU A CA 1
ATOM 698 C C . GLU A 1 84 ? 1.285 -15.423 7.710 1.00 86.44 84 GLU A C 1
ATOM 700 O O . GLU A 1 84 ? 1.879 -16.494 7.823 1.00 86.44 84 GLU A O 1
ATOM 705 N N . LEU A 1 85 ? 1.926 -14.277 7.458 1.00 83.69 85 LEU A N 1
ATOM 706 C CA . LEU A 1 85 ? 3.380 -14.194 7.322 1.00 83.69 85 LEU A CA 1
ATOM 707 C C . LEU A 1 85 ? 4.093 -14.654 8.611 1.00 83.69 85 LEU A C 1
ATOM 709 O O . LEU A 1 85 ? 5.033 -15.441 8.547 1.00 83.69 85 LEU A O 1
ATOM 713 N N . MET A 1 86 ? 3.612 -14.232 9.786 1.00 84.69 86 MET A N 1
ATOM 714 C CA . MET A 1 86 ? 4.153 -14.653 11.088 1.00 84.69 86 MET A CA 1
ATOM 715 C C . MET A 1 86 ? 4.101 -16.173 11.272 1.00 84.69 86 MET A C 1
ATOM 717 O O . MET A 1 86 ? 5.109 -16.770 11.650 1.00 84.69 86 MET A O 1
ATOM 721 N N . LYS A 1 87 ? 2.973 -16.812 10.933 1.00 85.19 87 LYS A N 1
ATOM 722 C CA . LYS A 1 87 ? 2.841 -18.277 11.005 1.00 85.19 87 LYS A CA 1
ATOM 723 C C . LYS A 1 87 ? 3.824 -18.991 10.082 1.00 85.19 87 LYS A C 1
ATOM 725 O O . LYS A 1 87 ? 4.427 -19.976 10.499 1.00 85.19 87 LYS A O 1
ATOM 730 N N . ILE A 1 88 ? 4.005 -18.496 8.854 1.00 83.62 88 ILE A N 1
ATOM 731 C CA . ILE A 1 88 ? 4.973 -19.055 7.893 1.00 83.62 88 ILE A CA 1
ATOM 732 C C . ILE A 1 88 ? 6.396 -19.003 8.469 1.00 83.62 88 ILE A C 1
ATOM 734 O O . ILE A 1 88 ? 7.171 -19.939 8.286 1.00 83.62 88 ILE A O 1
ATOM 738 N N . HIS A 1 89 ? 6.725 -17.946 9.214 1.00 82.19 89 HIS A N 1
ATOM 739 C CA . HIS A 1 89 ? 8.013 -17.798 9.894 1.00 82.19 89 HIS A CA 1
ATOM 740 C C . HIS A 1 89 ? 8.081 -18.464 11.281 1.00 82.19 89 HIS A C 1
ATOM 742 O O . HIS A 1 89 ? 9.076 -18.290 11.984 1.00 82.19 89 HIS A O 1
ATOM 748 N N . GLY A 1 90 ? 7.062 -19.233 11.681 1.00 78.94 90 GLY A N 1
ATOM 749 C CA . GLY A 1 90 ? 7.035 -19.956 12.957 1.00 78.94 90 GLY A CA 1
ATOM 750 C C . GLY A 1 90 ? 6.872 -19.065 14.192 1.00 78.94 90 GLY A C 1
ATOM 751 O O . GLY A 1 90 ? 7.264 -19.471 15.283 1.00 78.94 90 GLY A O 1
ATOM 752 N N . GLN A 1 91 ? 6.333 -17.854 14.033 1.00 76.94 91 GLN A N 1
ATOM 753 C CA . GLN A 1 91 ? 6.017 -16.944 15.135 1.00 76.94 91 GLN A CA 1
ATOM 754 C C . GLN A 1 91 ? 4.550 -17.078 15.555 1.00 76.94 91 GLN A C 1
ATOM 756 O O . GLN A 1 91 ? 3.664 -17.238 14.711 1.00 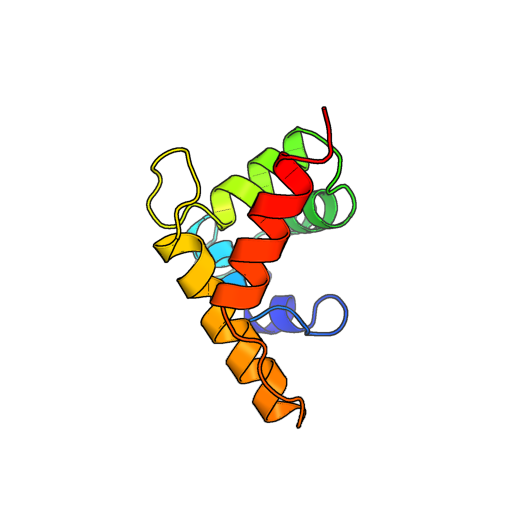76.94 91 GLN A O 1
ATOM 761 N N . ASP A 1 92 ? 4.287 -16.952 16.857 1.00 76.56 92 ASP A N 1
ATOM 762 C CA . ASP A 1 92 ? 2.923 -16.940 17.380 1.00 76.56 92 ASP A CA 1
ATOM 763 C C . ASP A 1 92 ? 2.176 -15.683 16.896 1.00 76.56 92 ASP A C 1
ATOM 765 O O . ASP A 1 92 ? 2.641 -14.558 17.117 1.00 76.56 92 ASP A O 1
ATOM 769 N N . PRO A 1 93 ? 1.021 -15.833 16.223 1.00 73.00 93 PRO A N 1
ATOM 770 C CA . PRO A 1 93 ? 0.297 -14.696 15.682 1.00 73.00 93 PRO A CA 1
ATOM 771 C C . PRO A 1 93 ? -0.299 -13.855 16.814 1.00 73.00 93 PRO A C 1
ATOM 773 O O . PRO A 1 93 ? -1.107 -14.331 17.611 1.00 73.00 93 PRO A O 1
ATOM 776 N N . VAL A 1 94 ? 0.047 -12.570 16.839 1.00 75.38 94 VAL A N 1
ATOM 777 C CA . VAL A 1 94 ? -0.538 -11.596 17.772 1.00 75.38 94 VAL A CA 1
ATOM 778 C C . VAL A 1 94 ? -2.023 -11.414 17.457 1.00 75.38 94 VAL A C 1
ATOM 780 O O . VAL A 1 94 ? -2.408 -11.389 16.284 1.00 75.38 94 VAL A O 1
ATOM 783 N N . SER A 1 95 ? -2.880 -11.281 18.474 1.00 73.38 95 SER A N 1
ATOM 784 C CA . SER A 1 95 ? -4.305 -11.037 18.241 1.00 73.38 95 SER A CA 1
ATOM 785 C C . SER A 1 95 ? -4.549 -9.581 17.819 1.00 73.38 95 SER A C 1
ATOM 787 O O . SER A 1 95 ? -3.899 -8.650 18.297 1.00 73.38 95 SER A O 1
ATOM 789 N N . PHE A 1 96 ? -5.525 -9.345 16.935 1.00 70.19 96 PHE A N 1
ATOM 790 C CA . PHE A 1 96 ? -5.873 -7.975 16.530 1.00 70.19 96 PHE A CA 1
ATOM 791 C C . PHE A 1 96 ? -6.355 -7.127 17.720 1.00 70.19 96 PHE A C 1
ATOM 793 O O . PHE A 1 96 ? -6.187 -5.907 17.736 1.00 70.19 96 PHE A O 1
ATOM 800 N N . GLN A 1 97 ? -6.946 -7.771 18.730 1.00 66.69 97 GLN A N 1
ATOM 801 C CA . GLN A 1 97 ? -7.430 -7.100 19.929 1.00 66.69 97 GLN A CA 1
ATOM 802 C C . GLN A 1 97 ? -6.274 -6.480 20.730 1.00 66.69 97 GLN A C 1
ATOM 804 O O . GLN A 1 97 ? -6.407 -5.342 21.181 1.00 66.69 97 GLN A O 1
ATOM 809 N N . ASP A 1 98 ? -5.127 -7.157 20.818 1.00 65.06 98 ASP A N 1
ATOM 810 C CA . ASP A 1 98 ? -3.933 -6.649 21.516 1.00 65.06 98 ASP A CA 1
ATOM 811 C C . ASP A 1 98 ? -3.344 -5.419 20.808 1.00 65.06 98 ASP A C 1
ATOM 813 O O . ASP A 1 98 ? -2.934 -4.435 21.435 1.00 65.06 98 ASP A O 1
ATOM 817 N N . VAL A 1 99 ? -3.383 -5.428 19.473 1.00 62.28 99 VAL A N 1
ATOM 818 C CA . VAL A 1 99 ? -2.948 -4.299 18.643 1.00 62.28 99 VAL A CA 1
ATOM 819 C C . VAL A 1 99 ? -3.890 -3.107 18.806 1.00 62.28 99 VAL A C 1
ATOM 821 O O . VAL A 1 99 ? -3.436 -1.985 19.034 1.00 62.28 99 VAL A O 1
ATOM 824 N N . LYS A 1 100 ? -5.207 -3.339 18.763 1.00 60.56 100 LYS A N 1
ATOM 825 C CA . LYS A 1 100 ? -6.221 -2.291 18.945 1.00 60.56 100 LYS A CA 1
ATOM 826 C C . LYS A 1 100 ? -6.101 -1.611 20.312 1.00 60.56 100 LYS A C 1
ATOM 828 O O . LYS A 1 100 ? -6.152 -0.384 20.376 1.00 60.56 100 LYS A O 1
ATOM 833 N N . VAL A 1 101 ? -5.903 -2.386 21.382 1.00 60.62 101 VAL A N 1
ATOM 834 C CA . VAL A 1 101 ? -5.705 -1.851 22.742 1.00 60.62 101 VAL A CA 1
ATOM 835 C C . VAL A 1 101 ? -4.454 -0.973 22.806 1.00 60.62 101 VAL A C 1
ATOM 837 O O . VAL A 1 101 ? -4.514 0.121 23.360 1.00 60.62 101 VAL A O 1
ATOM 840 N N . THR A 1 102 ? -3.356 -1.388 22.169 1.00 56.81 102 THR A N 1
ATOM 841 C CA . THR A 1 102 ? -2.103 -0.614 22.128 1.00 56.81 102 THR A CA 1
ATOM 842 C C . THR A 1 102 ? -2.260 0.718 21.382 1.00 56.81 102 THR A C 1
ATOM 844 O O . THR A 1 102 ? -1.795 1.753 21.863 1.00 56.81 102 THR A O 1
ATOM 847 N N . PHE A 1 103 ? -2.956 0.739 20.237 1.00 56.34 103 PHE A N 1
ATOM 848 C CA . PHE A 1 103 ? -3.254 1.991 19.524 1.00 56.34 103 PHE A CA 1
ATOM 849 C C . PHE A 1 103 ? -4.137 2.930 20.352 1.00 56.34 103 PHE A C 1
ATOM 851 O O . PHE A 1 103 ? -3.874 4.130 20.406 1.00 56.34 103 PHE A O 1
ATOM 858 N N . SER A 1 104 ? -5.151 2.396 21.039 1.00 58.69 104 SER A N 1
ATOM 859 C CA . SER A 1 104 ? -5.988 3.194 21.938 1.00 58.69 104 SER A CA 1
ATOM 860 C C . SER A 1 104 ? -5.202 3.728 23.138 1.00 58.69 104 SER A C 1
ATOM 862 O O . SER A 1 104 ? -5.371 4.893 23.485 1.00 58.69 104 SER A O 1
ATOM 864 N N . PHE A 1 105 ? -4.316 2.931 23.736 1.00 50.62 105 PHE A N 1
ATOM 865 C CA . PHE A 1 105 ? -3.505 3.346 24.883 1.00 50.62 105 PHE A CA 1
ATOM 866 C C . PHE A 1 105 ? -2.509 4.456 24.520 1.00 50.62 105 PHE A C 1
ATOM 868 O O . PHE A 1 105 ? -2.410 5.445 25.242 1.00 50.62 105 PHE A O 1
ATOM 875 N N . ASN A 1 106 ? -1.833 4.353 23.371 1.00 51.00 106 ASN A N 1
ATOM 876 C CA . ASN A 1 106 ? -0.894 5.384 22.915 1.00 51.00 106 ASN A CA 1
ATOM 877 C C . ASN A 1 106 ? -1.579 6.719 22.580 1.00 51.00 106 ASN A C 1
ATOM 879 O O . ASN A 1 106 ? -0.981 7.762 22.803 1.00 51.00 106 ASN A O 1
ATOM 883 N N . LEU A 1 107 ? -2.833 6.707 22.112 1.00 51.84 107 LEU A N 1
ATOM 884 C CA . LEU A 1 107 ? -3.603 7.938 21.875 1.00 51.84 107 LEU A CA 1
ATOM 885 C C . LEU A 1 107 ? -4.070 8.625 23.170 1.00 51.84 107 LEU A C 1
ATOM 887 O O . LEU A 1 107 ? -4.284 9.832 23.166 1.00 51.84 107 LEU A O 1
ATOM 891 N N . HIS A 1 108 ? -4.229 7.878 24.267 1.00 51.25 108 HIS A N 1
ATOM 892 C CA . HIS A 1 108 ? -4.642 8.436 25.564 1.00 51.25 108 HIS A CA 1
ATOM 893 C C . HIS A 1 108 ? -3.456 8.859 26.447 1.00 51.25 108 HIS A C 1
ATOM 895 O O . HIS A 1 108 ? -3.661 9.596 27.403 1.00 51.25 108 HIS A O 1
ATOM 901 N N . ASN A 1 109 ? -2.229 8.424 26.135 1.00 44.88 109 ASN A N 1
ATOM 902 C CA . ASN A 1 109 ? -1.013 8.759 26.892 1.00 44.88 109 ASN A CA 1
ATOM 903 C C . ASN A 1 109 ? -0.170 9.885 26.267 1.00 44.88 109 ASN A C 1
ATOM 905 O O . ASN A 1 109 ? 0.944 10.146 26.714 1.00 44.88 109 ASN A O 1
ATOM 909 N N . THR A 1 110 ? -0.685 10.557 25.236 1.00 46.03 110 THR A N 1
ATOM 910 C CA . THR A 1 110 ? -0.063 11.742 24.618 1.00 46.03 110 THR A CA 1
ATOM 911 C C . THR A 1 110 ? -0.804 13.039 24.961 1.00 46.03 110 THR A C 1
ATOM 913 O O . THR A 1 110 ? -0.850 13.953 24.141 1.00 46.03 110 THR A O 1
ATOM 916 N N . SER A 1 111 ? -1.425 13.120 26.141 1.00 41.53 111 SER A N 1
ATOM 917 C CA . SER A 1 111 ? -2.021 14.350 26.691 1.00 41.53 111 SER A CA 1
ATOM 918 C C . SER A 1 111 ? -1.326 14.756 27.980 1.00 41.53 111 SER A C 1
ATOM 920 O O . SER A 1 111 ? -1.051 13.848 28.793 1.00 41.53 111 SER A O 1
#

InterPro domains:
  IPR011992 EF-hand domain pair [SSF47473] (2-104)
  IPR039865 Serine/threonine-protein phosphatase 2A regulatory subunit B'' subunit gamma [PTHR12085] (1-100)

Organism: Myotis myotis (NCBI:txid51298)

Sequence (111 aa):
MLSKEELSRYGTATMTNVFLDRVFQECLTYDGEMDYKTYLDFVLALENRKEPAALQYIFKLLDIENKGYLNVFSLNYFFRAIQELMKIHGQDPVSFQDVKVTFSFNLHNTS

pLDDT: mean 84.45, std 13.25, range [41.53, 94.94]